Protein AF-A0A1D6ESX9-F1 (afdb_monomer_lite)

Sequence (138 aa):
MKSSLRKLRGFALQRQEQRVDRDRGRGHATAAATAADELLAAAQDMADMRSCYDNLLSVAAAIANSAYEFSEALQEMGTCLLKRVTPNKDGINDKVLLLLGKSQFELRKLLDSYRVHVLNTITTPSLSLLNELQTVEV

Radius of gyration: 37.84 Å; chains: 1; bounding box: 61×30×134 Å

Foldseek 3Di:
DDDDPPDDPPPPPVVVVVVVVVVVVVVVVVVVVVVVVVVVVVLVVLVVLLVVLVVLQVVLVVLLVVLVVLLVVLLVQLVVLQVPQDPPDPDPSNVVSPVSSVVSNVVSVVSVVVNVVSCVPGVVVSVVVSVVSVVVND

InterPro domains:
  IPR027267 AH/BAR domain superfamily [SSF103657] (37-136)
  IPR037488 Uncharacterized protein At2g33490-like [PTHR34119] (1-137)

Secondary structure (DSSP, 8-state):
--------SSSSSHHHHHHHHHHHHHHHHHHHHHHHHHHHHHHHHHHHHHHHHHHHHHHHHHHHHHHHHHHHHHHHHHHHHHTT--TT---HHHHHHHHHHHHHHHHHHHHHHHHHHHIIIIIHHHHHHHHHHHHH--

Organism: Zea mays (NCBI:txid4577)

Structure (mmCIF, N/CA/C/O backbone):
data_AF-A0A1D6ESX9-F1
#
_entry.id   AF-A0A1D6ESX9-F1
#
loop_
_atom_site.group_PDB
_atom_site.id
_atom_site.type_symbol
_atom_site.label_atom_id
_atom_site.label_alt_id
_atom_site.label_comp_id
_atom_site.label_asym_id
_atom_site.label_entity_id
_atom_site.label_seq_id
_atom_site.pdbx_PDB_ins_code
_atom_site.Cartn_x
_atom_site.Cartn_y
_atom_site.Cartn_z
_atom_site.occupancy
_atom_site.B_iso_or_equiv
_atom_site.auth_seq_id
_atom_site.auth_comp_id
_atom_site.auth_asym_id
_atom_site.auth_atom_id
_atom_site.pdbx_PDB_model_num
ATOM 1 N N . MET A 1 1 ? -32.093 -21.353 97.910 1.00 33.91 1 MET A N 1
ATOM 2 C CA . MET A 1 1 ? -32.874 -21.715 96.702 1.00 33.91 1 MET A CA 1
ATOM 3 C C . MET A 1 1 ? -32.485 -20.786 95.562 1.00 33.91 1 MET A C 1
ATOM 5 O O . MET A 1 1 ? -32.243 -19.613 95.803 1.00 33.91 1 MET A O 1
ATOM 9 N N . LYS A 1 2 ? -32.333 -21.349 94.360 1.00 44.94 2 LYS A N 1
ATOM 10 C CA . LYS A 1 2 ? -31.793 -20.721 93.144 1.00 44.94 2 LYS A CA 1
ATOM 11 C C . LYS A 1 2 ? -32.869 -19.862 92.457 1.00 44.94 2 LYS A C 1
ATOM 13 O O . LYS A 1 2 ? -33.967 -20.354 92.228 1.00 44.94 2 LYS A O 1
ATOM 18 N N . SER A 1 3 ? -32.549 -18.626 92.085 1.00 43.16 3 SER A N 1
ATOM 19 C CA . SER A 1 3 ? -33.336 -17.768 91.177 1.00 43.16 3 SER A CA 1
ATOM 20 C C . SER A 1 3 ? -32.359 -16.762 90.545 1.00 43.16 3 SER A C 1
ATOM 22 O O . SER A 1 3 ? -31.437 -16.341 91.228 1.00 43.16 3 SER A O 1
ATOM 24 N N . SER A 1 4 ? -32.438 -16.313 89.295 1.00 45.66 4 SER A N 1
ATOM 25 C CA . SER A 1 4 ? -33.270 -16.654 88.145 1.00 45.66 4 SER A CA 1
ATOM 26 C C . SER A 1 4 ? -32.499 -16.161 86.902 1.00 45.66 4 SER A C 1
ATOM 28 O O . SER A 1 4 ? -32.099 -15.005 86.833 1.00 45.66 4 SER A O 1
ATOM 30 N N . LEU A 1 5 ? -32.240 -17.034 85.923 1.00 52.81 5 LEU A N 1
ATOM 31 C CA . LEU A 1 5 ? -31.616 -16.671 84.637 1.00 52.81 5 LEU A CA 1
ATOM 32 C C . LEU A 1 5 ? -32.585 -16.991 83.496 1.00 52.81 5 LEU A C 1
ATOM 34 O O . LEU A 1 5 ? -32.384 -17.915 82.713 1.00 52.81 5 LEU A O 1
ATOM 38 N N . ARG A 1 6 ? -33.683 -16.239 83.413 1.00 51.09 6 ARG A N 1
ATOM 39 C CA . ARG A 1 6 ? -34.626 -16.317 82.287 1.00 51.09 6 ARG A CA 1
ATOM 40 C C . ARG A 1 6 ? -34.933 -14.918 81.770 1.00 51.09 6 ARG A C 1
ATOM 42 O O . ARG A 1 6 ? -35.988 -14.392 82.094 1.00 51.09 6 ARG A O 1
ATOM 49 N N . LYS A 1 7 ? -34.021 -14.307 80.998 1.00 55.47 7 LYS A N 1
ATOM 50 C CA . LYS A 1 7 ? -34.343 -13.108 80.187 1.00 55.47 7 LYS A CA 1
ATOM 51 C C . LYS A 1 7 ? -33.318 -12.719 79.102 1.00 55.47 7 LYS A C 1
ATOM 53 O O . LYS A 1 7 ? -33.166 -11.546 78.803 1.00 55.47 7 LYS A O 1
ATOM 58 N N . LEU A 1 8 ? -32.641 -13.679 78.461 1.00 51.97 8 LEU A N 1
ATOM 59 C CA . LEU A 1 8 ? -31.660 -13.377 77.395 1.00 51.97 8 LEU A CA 1
ATOM 60 C C . LEU A 1 8 ? -31.821 -14.219 76.115 1.00 51.97 8 LEU A C 1
ATOM 62 O O . LEU A 1 8 ? -30.849 -14.499 75.427 1.00 51.97 8 LEU A O 1
ATOM 66 N N . ARG A 1 9 ? -33.050 -14.619 75.756 1.00 52.91 9 ARG A N 1
ATOM 67 C CA . ARG A 1 9 ? -33.295 -15.454 74.558 1.00 52.91 9 ARG A CA 1
ATOM 68 C C . ARG A 1 9 ? -33.891 -14.721 73.345 1.00 52.91 9 ARG A C 1
ATOM 70 O O . ARG A 1 9 ? -34.275 -15.382 72.393 1.00 52.91 9 ARG A O 1
ATOM 77 N N . GLY A 1 10 ? -33.967 -13.386 73.369 1.00 51.78 10 GLY A N 1
ATOM 78 C CA . GLY A 1 10 ? -34.637 -12.596 72.318 1.00 51.78 10 GLY A CA 1
ATOM 79 C C . GLY A 1 10 ? -33.734 -11.805 71.362 1.00 51.78 10 GLY A C 1
ATOM 80 O O . GLY A 1 10 ? -34.175 -11.458 70.277 1.00 51.78 10 GLY A O 1
ATOM 81 N N . PHE A 1 11 ? -32.474 -11.533 71.715 1.00 52.38 11 PHE A N 1
ATOM 82 C CA . PHE A 1 11 ? -31.640 -10.567 70.972 1.00 52.38 11 PHE A CA 1
ATOM 83 C C . PHE A 1 11 ? -30.619 -11.189 70.003 1.00 52.38 11 PHE A C 1
ATOM 85 O O . PHE A 1 11 ? -29.899 -10.463 69.320 1.00 52.38 11 PHE A O 1
ATOM 92 N N . ALA A 1 12 ? -30.527 -12.520 69.929 1.00 52.84 12 ALA A N 1
ATOM 93 C CA . ALA A 1 12 ? -29.522 -13.193 69.102 1.00 52.84 12 ALA A CA 1
ATOM 94 C C . ALA A 1 12 ? -29.951 -13.382 67.632 1.00 52.84 12 ALA A C 1
ATOM 96 O O . ALA A 1 12 ? -29.092 -13.384 66.757 1.00 52.84 12 ALA A O 1
ATOM 97 N N . LEU A 1 13 ? -31.256 -13.488 67.346 1.00 50.91 13 LEU A N 1
ATOM 98 C CA . LEU A 1 13 ? -31.758 -13.782 65.993 1.00 50.91 13 LEU A CA 1
ATOM 99 C C . LEU A 1 13 ? -31.760 -12.543 65.076 1.00 50.91 13 LEU A C 1
ATOM 101 O O . LEU A 1 13 ? -31.277 -12.614 63.950 1.00 50.91 13 LEU A O 1
ATOM 105 N N . GLN A 1 14 ? -32.155 -11.370 65.585 1.00 50.72 14 GLN A N 1
ATOM 106 C CA . GLN A 1 14 ? -32.178 -10.118 64.806 1.00 50.72 14 GLN A CA 1
ATOM 107 C C . GLN A 1 14 ? -30.787 -9.641 64.353 1.00 50.72 14 GLN A C 1
ATOM 109 O O . GLN A 1 14 ? -30.642 -9.003 63.310 1.00 50.72 14 GLN A O 1
ATOM 114 N N . ARG A 1 15 ? -29.735 -9.956 65.122 1.00 50.91 15 ARG A N 1
ATOM 115 C CA . ARG A 1 15 ? -28.358 -9.549 64.797 1.00 50.91 15 ARG A CA 1
ATOM 116 C C . ARG A 1 15 ? -27.744 -10.388 63.672 1.00 50.91 15 ARG A C 1
ATOM 118 O O . ARG A 1 15 ? -26.774 -9.950 63.056 1.00 50.91 15 ARG A O 1
ATOM 125 N N . GLN A 1 16 ? -28.284 -11.581 63.423 1.00 49.56 16 GLN A N 1
ATOM 126 C CA . GLN A 1 16 ? -27.813 -12.480 62.374 1.00 49.56 16 GLN A CA 1
ATOM 127 C C . GLN A 1 16 ? -28.472 -12.154 61.027 1.00 49.56 16 GLN A C 1
ATOM 129 O O . GLN A 1 16 ? -27.761 -12.074 60.030 1.00 49.56 16 GLN A O 1
ATOM 134 N N . GLU A 1 17 ? -29.769 -11.826 61.004 1.00 48.38 17 GLU A N 1
ATOM 135 C CA . GLU A 1 17 ? -30.460 -11.353 59.789 1.00 48.38 17 GLU A CA 1
ATOM 136 C C . GLU A 1 17 ? -29.876 -10.030 59.262 1.00 48.38 17 GLU A C 1
ATOM 138 O O . GLU A 1 17 ? -29.537 -9.939 58.085 1.00 48.38 17 GLU A O 1
ATOM 143 N N . GLN A 1 18 ? -29.608 -9.045 60.134 1.00 50.66 18 GLN A N 1
ATOM 144 C CA . GLN A 1 18 ? -28.978 -7.775 59.723 1.00 50.66 18 GLN A CA 1
ATOM 145 C C . GLN A 1 18 ? -27.540 -7.921 59.195 1.00 50.66 18 GLN A C 1
ATOM 147 O O . GLN A 1 18 ? -27.069 -7.065 58.443 1.00 50.66 18 GLN A O 1
ATOM 152 N N . ARG A 1 19 ? -26.809 -8.969 59.602 1.00 51.09 19 ARG A N 1
ATOM 153 C CA . ARG A 1 19 ? -25.462 -9.247 59.076 1.00 51.09 19 ARG A CA 1
ATOM 154 C C . ARG A 1 19 ? -25.519 -9.877 57.688 1.00 51.09 19 ARG A C 1
ATOM 156 O O . ARG A 1 19 ? -24.728 -9.481 56.842 1.00 51.09 19 ARG A O 1
ATOM 163 N N . VAL A 1 20 ? -26.461 -10.789 57.449 1.00 51.88 20 VAL A N 1
ATOM 164 C CA . VAL A 1 20 ? -26.646 -11.441 56.141 1.00 51.88 20 VAL A CA 1
ATOM 165 C C . VAL A 1 20 ? -27.127 -10.440 55.083 1.00 51.88 20 VAL A C 1
ATOM 167 O O . VAL A 1 20 ? -26.656 -10.487 53.948 1.00 51.88 20 VAL A O 1
ATOM 170 N N . ASP A 1 21 ? -27.992 -9.492 55.455 1.00 51.91 21 ASP A N 1
ATOM 171 C CA . ASP A 1 21 ? -28.459 -8.436 54.543 1.00 51.91 21 ASP A CA 1
ATOM 172 C C . ASP A 1 21 ? -27.347 -7.433 54.184 1.00 51.91 21 ASP A C 1
ATOM 174 O O . ASP A 1 21 ? -27.176 -7.052 53.024 1.00 51.91 21 ASP A O 1
ATOM 178 N N . ARG A 1 22 ? -26.512 -7.053 55.166 1.00 53.88 22 ARG A N 1
ATOM 179 C CA . ARG A 1 22 ? -25.342 -6.191 54.925 1.00 53.88 22 ARG A CA 1
ATOM 180 C C . ARG A 1 22 ? -24.273 -6.861 54.064 1.00 53.88 22 ARG A C 1
ATOM 182 O O . ARG A 1 22 ? -23.680 -6.170 53.240 1.00 53.88 22 ARG A O 1
ATOM 189 N N . ASP A 1 23 ? -24.026 -8.160 54.229 1.00 53.59 23 ASP A N 1
ATOM 190 C CA . ASP A 1 23 ? -23.058 -8.890 53.395 1.00 53.59 23 ASP A CA 1
ATOM 191 C C . ASP A 1 23 ? -23.560 -9.081 51.958 1.00 53.59 23 ASP A C 1
ATOM 193 O O . ASP A 1 23 ? -22.783 -8.935 51.014 1.00 53.59 23 ASP A O 1
ATOM 197 N N . ARG A 1 24 ? -24.866 -9.318 51.758 1.00 55.28 24 ARG A N 1
ATOM 198 C CA . ARG A 1 24 ? -25.466 -9.379 50.413 1.00 55.28 24 ARG A CA 1
ATOM 199 C C . ARG A 1 24 ? -25.403 -8.040 49.681 1.00 55.28 24 ARG A C 1
ATOM 201 O O . ARG A 1 24 ? -24.993 -8.013 48.521 1.00 55.28 24 ARG A O 1
ATOM 208 N N . GLY A 1 25 ? -25.752 -6.941 50.354 1.00 58.53 25 GLY A N 1
ATOM 209 C CA . GLY A 1 25 ? -25.683 -5.593 49.777 1.00 58.53 25 GLY A CA 1
ATOM 210 C C . GLY A 1 25 ? -24.249 -5.132 49.496 1.00 58.53 25 GLY A C 1
ATOM 211 O O . GLY A 1 25 ? -23.992 -4.505 48.471 1.00 58.53 25 GLY A O 1
ATOM 212 N N . ARG A 1 26 ? -23.292 -5.497 50.360 1.00 57.69 26 ARG A N 1
ATOM 213 C CA . ARG A 1 26 ? -21.870 -5.183 50.165 1.00 57.69 26 ARG A CA 1
ATOM 214 C C . ARG A 1 26 ? -21.251 -6.000 49.031 1.00 57.69 26 ARG A C 1
ATOM 216 O O . ARG A 1 26 ? -20.533 -5.419 48.230 1.00 57.69 26 ARG A O 1
ATOM 223 N N . GLY A 1 27 ? -21.579 -7.291 48.927 1.00 62.06 27 GLY A N 1
ATOM 224 C CA . GLY A 1 27 ? -21.148 -8.161 47.828 1.00 62.06 27 GLY A CA 1
ATOM 225 C C . GLY A 1 27 ? -21.697 -7.735 46.461 1.00 62.06 27 GLY A C 1
ATOM 226 O O . GLY A 1 27 ? -20.973 -7.770 45.469 1.00 62.06 27 GLY A O 1
ATOM 227 N N . HIS A 1 28 ? -22.952 -7.271 46.405 1.00 63.22 28 HIS A N 1
ATOM 228 C CA . HIS A 1 28 ? -23.538 -6.711 45.179 1.00 63.22 28 HIS A CA 1
ATOM 229 C C . HIS A 1 28 ? -22.918 -5.364 44.798 1.00 63.22 28 HIS A C 1
ATOM 231 O O . HIS A 1 28 ? -22.630 -5.143 43.627 1.00 63.22 28 HIS A O 1
ATOM 237 N N . ALA A 1 29 ? -22.664 -4.482 45.769 1.00 69.00 29 ALA A N 1
ATOM 238 C CA . ALA A 1 29 ? -21.992 -3.210 45.509 1.00 69.00 29 ALA A CA 1
ATOM 239 C C . ALA A 1 29 ? -20.550 -3.411 45.010 1.00 69.00 29 ALA A C 1
ATOM 241 O O . ALA A 1 29 ? -20.119 -2.710 44.099 1.00 69.00 29 ALA A O 1
ATOM 242 N N . THR A 1 30 ? -19.819 -4.392 45.553 1.00 74.62 30 THR A N 1
ATOM 243 C CA . THR A 1 30 ? -18.480 -4.740 45.055 1.00 74.62 30 THR A CA 1
ATOM 244 C C . THR A 1 30 ? -18.524 -5.366 43.665 1.00 74.62 30 THR A C 1
ATOM 246 O O . THR A 1 30 ? -17.698 -5.008 42.841 1.00 74.62 30 THR A O 1
ATOM 249 N N . ALA A 1 31 ? -19.498 -6.236 43.375 1.00 77.94 31 ALA A N 1
ATOM 250 C CA . ALA A 1 31 ? -19.645 -6.846 42.050 1.00 77.94 31 ALA A CA 1
ATOM 251 C C . ALA A 1 31 ? -20.059 -5.829 40.968 1.00 77.94 31 ALA A C 1
ATOM 253 O O . ALA A 1 31 ? -19.614 -5.906 39.828 1.00 77.94 31 ALA A O 1
ATOM 254 N N . ALA A 1 32 ? -20.898 -4.852 41.323 1.00 78.50 32 ALA A N 1
ATOM 255 C CA . ALA A 1 32 ? -21.266 -3.765 40.422 1.00 78.50 32 ALA A CA 1
ATOM 256 C C . ALA A 1 32 ? -20.081 -2.826 40.143 1.00 78.50 32 ALA A C 1
ATOM 258 O O . ALA A 1 32 ? -19.912 -2.383 39.011 1.00 78.50 32 ALA A O 1
ATOM 259 N N . ALA A 1 33 ? -19.246 -2.552 41.152 1.00 80.88 33 ALA A N 1
ATOM 260 C CA . ALA A 1 33 ? -18.025 -1.770 40.975 1.00 80.88 33 ALA A CA 1
ATOM 261 C C . ALA A 1 33 ? -17.015 -2.489 40.066 1.00 80.88 33 ALA A C 1
ATOM 263 O O . ALA A 1 33 ? -16.502 -1.874 39.140 1.00 80.88 33 ALA A O 1
ATOM 264 N N . THR A 1 34 ? -16.798 -3.797 40.255 1.00 86.06 34 THR A N 1
ATOM 265 C CA . THR A 1 34 ? -15.903 -4.571 39.377 1.00 86.06 34 THR A CA 1
ATOM 266 C C . THR A 1 34 ? -16.419 -4.633 37.943 1.00 86.06 34 THR A C 1
ATOM 268 O O . THR A 1 34 ? -15.637 -4.467 37.019 1.00 86.06 34 THR A O 1
ATOM 271 N N . ALA A 1 35 ? -17.730 -4.799 37.741 1.00 86.69 35 ALA A N 1
ATOM 272 C CA . ALA A 1 35 ? -18.322 -4.782 36.403 1.00 86.69 35 ALA A CA 1
ATOM 273 C C . ALA A 1 35 ? -18.191 -3.408 35.719 1.00 86.69 35 ALA A C 1
ATOM 275 O O . ALA A 1 35 ? -18.003 -3.338 34.507 1.00 86.69 35 ALA A O 1
ATOM 276 N N . ALA A 1 36 ? -18.274 -2.313 36.482 1.00 88.88 36 ALA A N 1
ATOM 277 C CA . ALA A 1 36 ? -18.050 -0.968 35.960 1.00 88.88 36 ALA A CA 1
ATOM 278 C C . ALA A 1 36 ? -16.581 -0.741 35.568 1.00 88.88 36 ALA A C 1
ATOM 280 O O . ALA A 1 36 ? -16.321 -0.167 34.512 1.00 88.88 36 ALA A O 1
ATOM 281 N N . ASP A 1 37 ? -15.635 -1.225 36.378 1.00 92.94 37 ASP A N 1
ATOM 282 C CA . ASP A 1 37 ? -14.203 -1.155 36.071 1.00 92.94 37 ASP A CA 1
ATOM 283 C C . ASP A 1 37 ? -13.847 -2.007 34.840 1.00 92.94 37 ASP A C 1
ATOM 285 O O . ASP A 1 37 ? -13.110 -1.551 33.967 1.00 92.94 37 ASP A O 1
ATOM 289 N N . GLU A 1 38 ? -14.410 -3.215 34.724 1.00 93.38 38 GLU A N 1
ATOM 290 C CA . GLU A 1 38 ? -14.255 -4.086 33.548 1.00 93.38 38 GLU A CA 1
ATOM 291 C C . GLU A 1 38 ? -14.831 -3.443 32.281 1.00 93.38 38 GLU A C 1
ATOM 293 O O . GLU A 1 38 ? -14.207 -3.497 31.223 1.00 93.38 38 GLU A O 1
ATOM 298 N N . LEU A 1 39 ? -15.991 -2.787 32.383 1.00 92.25 39 LEU A N 1
ATOM 299 C CA . LEU A 1 39 ? -16.589 -2.062 31.263 1.00 92.25 39 LEU A CA 1
ATOM 300 C C . LEU A 1 39 ? -15.730 -0.864 30.838 1.00 92.25 39 LEU A C 1
ATOM 302 O O . LEU A 1 39 ? -15.582 -0.610 29.644 1.00 92.25 39 LEU A O 1
ATOM 306 N N . LEU A 1 40 ? -15.148 -0.139 31.796 1.00 93.06 40 LEU A N 1
ATOM 307 C CA . LEU A 1 40 ? -14.254 0.983 31.512 1.00 93.06 40 LEU A CA 1
ATOM 308 C C . LEU A 1 40 ? -12.963 0.503 30.838 1.00 93.06 40 LEU A C 1
ATOM 310 O O . LEU A 1 40 ? -12.517 1.120 29.872 1.00 93.06 40 LEU A O 1
ATOM 314 N N . ALA A 1 41 ? -12.406 -0.621 31.295 1.00 94.31 41 ALA A N 1
ATOM 315 C CA . ALA A 1 41 ? -11.263 -1.262 30.652 1.00 94.31 41 ALA A CA 1
ATOM 316 C C . ALA A 1 41 ? -11.597 -1.702 29.217 1.00 94.31 41 ALA A C 1
ATOM 318 O O . ALA A 1 41 ? -10.863 -1.364 28.295 1.00 94.31 41 ALA A O 1
ATOM 319 N N . ALA A 1 42 ? -12.744 -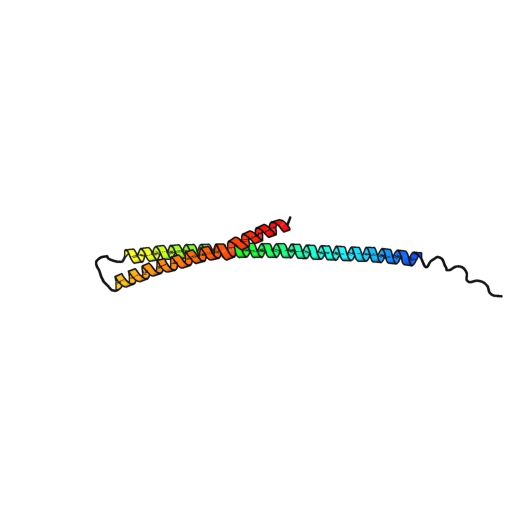2.354 29.003 1.00 92.56 42 ALA A N 1
ATOM 320 C CA . ALA A 1 42 ? -13.186 -2.758 27.669 1.00 92.56 42 ALA A CA 1
ATOM 321 C C . ALA A 1 42 ? -13.409 -1.556 26.734 1.00 92.56 42 ALA A C 1
ATOM 323 O O . ALA A 1 42 ? -13.052 -1.611 25.559 1.00 92.56 42 ALA A O 1
ATOM 324 N N . ALA A 1 43 ? -13.956 -0.448 27.245 1.00 91.81 43 ALA A N 1
ATOM 325 C CA . ALA A 1 43 ? -14.104 0.788 26.478 1.00 91.81 43 ALA A CA 1
ATOM 326 C C . ALA A 1 43 ? -12.748 1.383 26.067 1.00 91.81 43 ALA A C 1
ATOM 328 O O . ALA A 1 43 ? -12.600 1.858 24.939 1.00 91.81 43 ALA A O 1
ATOM 329 N N . GLN A 1 44 ? -11.750 1.325 26.954 1.00 94.81 44 GLN A N 1
ATOM 330 C CA . GLN A 1 44 ? -10.390 1.748 26.630 1.00 94.81 44 GLN A CA 1
ATOM 331 C C . GLN A 1 44 ? -9.749 0.829 25.581 1.00 94.81 44 GLN A C 1
ATOM 333 O O . GLN A 1 44 ? -9.177 1.330 24.615 1.00 94.81 44 GLN A O 1
ATOM 338 N N . ASP A 1 45 ? -9.905 -0.489 25.719 1.00 94.31 45 ASP A N 1
ATOM 339 C CA . ASP A 1 45 ? -9.399 -1.460 24.746 1.00 94.31 45 ASP A CA 1
ATOM 340 C C . ASP A 1 45 ? -10.000 -1.219 23.350 1.00 94.31 45 ASP A C 1
ATOM 342 O O . ASP A 1 45 ? -9.279 -1.259 22.352 1.00 94.31 45 ASP A O 1
ATOM 346 N N . MET A 1 46 ? -11.300 -0.905 23.259 1.00 93.94 46 MET A N 1
ATOM 347 C CA . MET A 1 46 ? -11.945 -0.546 21.987 1.00 93.94 46 MET A CA 1
ATOM 348 C C . MET A 1 46 ? -11.342 0.726 21.378 1.00 93.94 46 MET A C 1
ATOM 350 O O . MET A 1 46 ? -11.003 0.740 20.192 1.00 93.94 46 MET A O 1
ATOM 354 N N . ALA A 1 47 ? -11.121 1.769 22.183 1.00 94.62 47 ALA A N 1
ATOM 355 C CA . ALA A 1 47 ? -10.484 2.999 21.714 1.00 94.62 47 ALA A CA 1
ATOM 356 C C . ALA A 1 47 ? -9.046 2.755 21.208 1.00 94.62 47 ALA A C 1
ATOM 358 O O . ALA A 1 47 ? -8.641 3.299 20.172 1.00 94.62 47 ALA A O 1
ATOM 359 N N . ASP A 1 48 ? -8.290 1.901 21.898 1.00 96.25 48 ASP A N 1
ATOM 360 C CA . ASP A 1 48 ? -6.927 1.530 21.516 1.00 96.25 48 ASP A CA 1
ATOM 361 C C . ASP A 1 48 ? -6.912 0.697 20.220 1.00 96.25 48 ASP A C 1
ATOM 363 O O . ASP A 1 48 ? -6.096 0.954 19.326 1.00 96.25 48 ASP A O 1
ATOM 367 N N . MET A 1 49 ? -7.852 -0.244 20.056 1.00 95.81 49 MET A N 1
ATOM 368 C CA . MET A 1 49 ? -8.030 -1.002 18.808 1.00 95.81 49 MET A CA 1
ATOM 369 C C . MET A 1 49 ? -8.368 -0.083 17.631 1.00 95.81 49 MET A C 1
ATOM 371 O O . MET A 1 49 ? -7.758 -0.199 16.564 1.00 95.81 49 MET A O 1
ATOM 375 N N . ARG A 1 50 ? -9.283 0.873 17.830 1.00 96.00 50 ARG A N 1
ATOM 376 C CA . ARG A 1 50 ? -9.652 1.875 16.820 1.00 96.00 50 ARG A CA 1
ATOM 377 C C . ARG A 1 50 ? -8.429 2.668 16.361 1.00 96.00 50 ARG A C 1
ATOM 379 O O . ARG A 1 50 ? -8.168 2.774 15.164 1.00 96.00 50 ARG A O 1
ATOM 386 N N . SER A 1 51 ? -7.642 3.163 17.319 1.00 97.12 51 SER A N 1
ATOM 387 C CA . SER A 1 51 ? -6.388 3.881 17.061 1.00 97.12 51 SER A CA 1
ATOM 388 C C . SER A 1 51 ? -5.375 3.024 16.289 1.00 97.12 51 SER A C 1
ATOM 390 O O . SER A 1 51 ? -4.717 3.503 15.362 1.00 97.12 51 SER A O 1
ATOM 392 N N . CYS A 1 52 ? -5.270 1.733 16.618 1.00 97.12 52 CYS A N 1
ATOM 393 C CA . CYS A 1 52 ? -4.406 0.799 15.901 1.00 97.12 52 CYS A CA 1
ATOM 394 C C . CYS A 1 52 ? -4.806 0.663 14.421 1.00 97.12 52 CYS A C 1
ATOM 396 O O . CYS A 1 52 ? -3.947 0.787 13.543 1.00 97.12 52 CYS A O 1
ATOM 398 N N . TYR A 1 53 ? -6.098 0.472 14.129 1.00 97.25 53 TYR A N 1
ATOM 399 C CA . TYR A 1 53 ? -6.586 0.366 12.750 1.00 97.25 53 TYR A CA 1
ATOM 400 C C . TYR A 1 53 ? -6.442 1.677 11.973 1.00 97.25 53 TYR A C 1
ATOM 402 O O . TYR A 1 53 ? -5.969 1.647 10.836 1.00 97.25 53 TYR A O 1
ATOM 410 N N . ASP A 1 54 ? -6.751 2.824 12.585 1.00 97.56 54 ASP A N 1
ATOM 411 C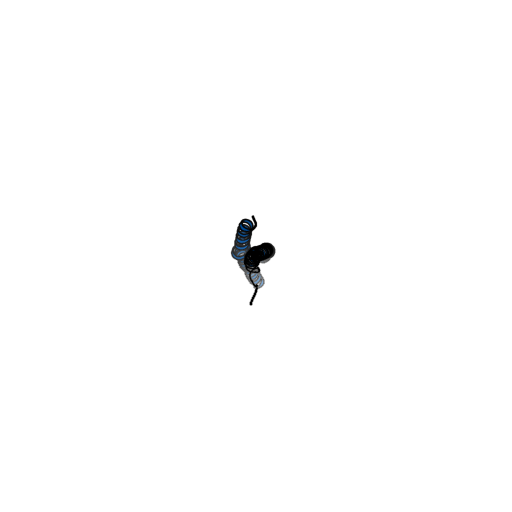 CA . ASP A 1 54 ? -6.542 4.142 11.968 1.00 97.56 54 ASP A CA 1
ATOM 412 C C . ASP A 1 54 ? -5.059 4.355 11.594 1.00 97.56 54 ASP A C 1
ATOM 414 O O . ASP A 1 54 ? -4.738 4.800 10.485 1.00 97.56 54 ASP A O 1
ATOM 418 N N . ASN A 1 55 ? -4.129 3.957 12.471 1.00 98.06 55 ASN A N 1
ATOM 419 C CA . ASN A 1 55 ? -2.691 4.016 12.194 1.00 98.06 55 ASN A CA 1
ATOM 420 C C . ASN A 1 55 ? -2.265 3.067 11.065 1.00 98.06 55 ASN A C 1
ATOM 422 O O . ASN A 1 55 ? -1.494 3.468 10.189 1.00 98.06 55 ASN A O 1
ATOM 426 N N . LEU A 1 56 ? -2.771 1.828 11.046 1.00 97.94 56 LEU A N 1
ATOM 427 C CA . LEU A 1 56 ? -2.499 0.878 9.961 1.00 97.94 56 LEU A CA 1
ATOM 428 C C . LEU A 1 56 ? -2.977 1.416 8.610 1.00 97.94 56 LEU A C 1
ATOM 430 O O . LEU A 1 56 ? -2.253 1.311 7.620 1.00 97.94 56 LEU A O 1
ATOM 434 N N . LEU A 1 57 ? -4.158 2.034 8.571 1.00 98.50 57 LEU A N 1
ATOM 435 C CA . LEU A 1 57 ? -4.702 2.656 7.365 1.00 98.50 57 LEU A CA 1
ATOM 436 C C . LEU A 1 57 ? -3.848 3.834 6.897 1.00 98.50 57 LEU A C 1
ATOM 438 O O . LEU A 1 57 ? -3.543 3.929 5.707 1.00 98.50 57 LEU A O 1
ATOM 442 N N . SER A 1 58 ? -3.413 4.687 7.825 1.00 98.50 58 SER A N 1
ATOM 443 C CA . SER A 1 58 ? -2.517 5.811 7.534 1.00 98.50 58 SER A CA 1
ATOM 444 C C . SER A 1 58 ? -1.190 5.340 6.924 1.00 98.50 58 SER A C 1
ATOM 446 O O . SER A 1 58 ? -0.783 5.806 5.855 1.00 98.50 58 SER A O 1
ATOM 448 N N . VAL A 1 59 ? -0.546 4.344 7.542 1.00 98.25 59 VAL A N 1
ATOM 449 C CA . VAL A 1 59 ? 0.714 3.772 7.041 1.00 98.25 59 VAL A CA 1
ATOM 450 C C . VAL A 1 59 ? 0.513 3.077 5.693 1.00 98.25 59 VAL A C 1
ATOM 452 O O . VAL A 1 59 ? 1.316 3.273 4.781 1.00 98.25 59 VAL A O 1
ATOM 455 N N . ALA A 1 60 ? -0.565 2.308 5.525 1.00 98.44 60 ALA A N 1
ATOM 456 C CA . ALA A 1 60 ? -0.878 1.651 4.257 1.00 98.44 60 ALA A CA 1
ATOM 457 C C . ALA A 1 60 ? -1.085 2.664 3.123 1.00 98.44 60 ALA A C 1
ATOM 459 O O . ALA A 1 60 ? -0.572 2.463 2.021 1.00 98.44 60 ALA A O 1
ATOM 460 N N . ALA A 1 61 ? -1.777 3.774 3.397 1.00 98.44 61 ALA A N 1
ATOM 461 C CA . ALA A 1 61 ? -1.957 4.858 2.438 1.00 98.44 61 ALA A CA 1
ATOM 462 C C . ALA A 1 61 ? -0.617 5.510 2.063 1.00 98.44 61 ALA A C 1
ATOM 464 O O . ALA A 1 61 ? -0.340 5.693 0.877 1.00 98.44 61 ALA A O 1
ATOM 465 N N . ALA A 1 62 ? 0.244 5.792 3.047 1.00 98.44 62 ALA A N 1
ATOM 466 C CA . ALA A 1 62 ? 1.581 6.328 2.794 1.00 98.44 62 ALA A CA 1
ATOM 467 C C . ALA A 1 62 ? 2.405 5.392 1.893 1.00 98.44 62 ALA A C 1
ATOM 469 O O . ALA A 1 62 ? 2.955 5.833 0.885 1.00 98.44 62 ALA A O 1
ATOM 470 N N . ILE A 1 63 ? 2.416 4.087 2.189 1.00 98.38 63 ILE A N 1
ATOM 471 C CA . ILE A 1 63 ? 3.110 3.079 1.375 1.00 98.38 63 ILE A CA 1
ATOM 472 C C . ILE A 1 63 ? 2.539 3.030 -0.047 1.00 98.38 63 ILE A C 1
ATOM 474 O O . ILE A 1 63 ? 3.299 3.038 -1.018 1.00 98.38 63 ILE A O 1
ATOM 478 N N . ALA A 1 64 ? 1.212 2.979 -0.189 1.00 97.75 64 ALA A N 1
ATOM 479 C CA . ALA A 1 64 ? 0.556 2.887 -1.489 1.00 97.75 64 ALA A CA 1
ATOM 480 C C . ALA A 1 64 ? 0.816 4.124 -2.365 1.00 97.75 64 ALA A C 1
ATOM 482 O O . ALA A 1 64 ? 0.965 3.980 -3.583 1.00 97.75 64 ALA A O 1
ATOM 483 N N . ASN A 1 65 ? 0.897 5.310 -1.754 1.00 97.69 65 ASN A N 1
ATOM 484 C CA . ASN A 1 65 ? 1.217 6.563 -2.434 1.00 97.69 65 ASN A CA 1
ATOM 485 C C . ASN A 1 65 ? 2.690 6.616 -2.843 1.00 97.69 65 ASN A C 1
ATOM 487 O O . ASN A 1 65 ? 2.979 6.831 -4.016 1.00 97.69 65 ASN A O 1
ATOM 491 N N . SER A 1 66 ? 3.623 6.315 -1.938 1.00 98.19 66 SER A N 1
ATOM 492 C CA . SER A 1 66 ? 5.052 6.299 -2.279 1.00 98.19 66 SER A CA 1
ATOM 493 C C . SER A 1 66 ? 5.384 5.260 -3.355 1.00 98.19 66 SER A C 1
ATOM 495 O O . SER A 1 66 ? 6.177 5.524 -4.256 1.00 98.19 66 SER A O 1
ATOM 497 N N . ALA A 1 67 ? 4.751 4.084 -3.312 1.00 98.19 67 ALA A N 1
ATOM 498 C CA . ALA A 1 67 ? 4.914 3.079 -4.358 1.00 98.19 67 ALA A CA 1
ATOM 499 C C . ALA A 1 67 ? 4.324 3.537 -5.705 1.00 98.19 67 ALA A C 1
ATOM 501 O O . ALA A 1 67 ? 4.874 3.190 -6.748 1.00 98.19 67 ALA A O 1
ATOM 502 N N . TYR A 1 68 ? 3.237 4.321 -5.697 1.00 97.81 68 TYR A N 1
ATOM 503 C CA . TYR A 1 68 ? 2.671 4.914 -6.913 1.00 97.81 68 TYR A CA 1
ATOM 504 C C . TYR A 1 68 ? 3.617 5.952 -7.517 1.00 97.81 68 TYR A C 1
ATOM 506 O O . TYR A 1 68 ? 3.961 5.858 -8.689 1.00 97.81 68 TYR A O 1
ATOM 514 N N . GLU A 1 69 ? 4.088 6.898 -6.705 1.00 98.44 69 GLU A N 1
ATOM 515 C CA . GLU A 1 69 ? 5.027 7.938 -7.136 1.00 98.44 69 GLU A CA 1
ATOM 516 C C . GLU A 1 69 ? 6.309 7.327 -7.708 1.00 98.44 69 GLU A C 1
ATOM 518 O O . GLU A 1 69 ? 6.804 7.753 -8.752 1.00 98.44 69 GLU A O 1
ATOM 523 N N . PHE A 1 70 ? 6.821 6.271 -7.069 1.00 98.31 70 PHE A N 1
ATOM 524 C CA . PHE A 1 70 ? 7.987 5.569 -7.582 1.00 98.31 70 PHE A CA 1
ATOM 525 C C . PHE A 1 70 ? 7.681 4.806 -8.885 1.00 98.31 70 PHE A C 1
ATOM 527 O O . PHE A 1 70 ? 8.491 4.836 -9.810 1.00 98.31 70 PHE A O 1
ATOM 534 N N . SER A 1 71 ? 6.506 4.178 -9.006 1.00 98.31 71 SER A N 1
ATOM 535 C CA . SER A 1 71 ? 6.042 3.538 -10.250 1.00 98.31 71 SER A CA 1
ATOM 536 C C . SER A 1 71 ? 6.006 4.532 -11.423 1.00 98.31 71 SER A C 1
ATOM 538 O O . SER A 1 71 ? 6.543 4.242 -12.499 1.00 98.31 71 SER A O 1
ATOM 540 N N . GLU A 1 72 ? 5.486 5.741 -11.198 1.00 98.44 72 GLU A N 1
ATOM 541 C CA . GLU A 1 72 ? 5.466 6.813 -12.202 1.00 98.44 72 GLU A CA 1
ATOM 542 C C . GLU A 1 72 ? 6.885 7.278 -12.569 1.00 98.44 72 GLU A C 1
ATOM 544 O O . GLU A 1 72 ? 7.226 7.359 -13.752 1.00 98.44 72 GLU A O 1
ATOM 549 N N . ALA A 1 73 ? 7.769 7.471 -11.584 1.00 98.44 73 ALA A N 1
ATOM 550 C CA . ALA A 1 73 ? 9.164 7.835 -11.843 1.00 98.44 73 ALA A CA 1
ATOM 551 C C . ALA A 1 73 ? 9.911 6.768 -12.675 1.00 98.44 73 ALA A C 1
ATOM 553 O O . ALA A 1 73 ? 10.683 7.099 -13.583 1.00 98.44 73 ALA A O 1
ATOM 554 N N . LEU A 1 74 ? 9.662 5.478 -12.416 1.00 98.56 74 LEU A N 1
ATOM 555 C CA . LEU A 1 74 ? 10.200 4.378 -13.226 1.00 98.56 74 LEU A CA 1
ATOM 556 C C . LEU A 1 74 ? 9.641 4.406 -14.653 1.00 98.56 74 LEU A C 1
ATOM 558 O O . LEU A 1 74 ? 10.394 4.197 -15.609 1.00 98.56 74 LEU A O 1
ATOM 562 N N . GLN A 1 75 ? 8.345 4.686 -14.825 1.00 98.19 75 GLN A N 1
ATOM 563 C CA . GLN A 1 75 ? 7.735 4.830 -16.148 1.00 98.19 75 GLN A CA 1
ATOM 564 C C . GLN A 1 75 ? 8.385 5.972 -16.940 1.00 98.19 75 GLN A C 1
ATOM 566 O O . GLN A 1 75 ? 8.738 5.789 -18.113 1.00 98.19 75 GLN A O 1
ATOM 571 N N . GLU A 1 76 ? 8.553 7.138 -16.320 1.00 98.38 76 GLU A N 1
ATOM 572 C CA . GLU A 1 76 ? 9.175 8.301 -16.949 1.00 98.38 76 GLU A CA 1
ATOM 573 C C . GLU A 1 76 ? 10.627 8.014 -17.335 1.00 98.38 76 GLU A C 1
ATOM 575 O O . GLU A 1 76 ? 11.022 8.245 -18.485 1.00 98.38 76 GLU A O 1
ATOM 580 N N . MET A 1 77 ? 11.411 7.439 -16.419 1.00 98.00 77 MET A N 1
ATOM 581 C CA . MET A 1 77 ? 12.809 7.095 -16.674 1.00 98.00 77 MET A CA 1
ATOM 582 C C . MET A 1 77 ? 12.942 6.020 -17.757 1.00 98.00 77 MET A C 1
ATOM 584 O O . MET A 1 77 ? 13.738 6.181 -18.685 1.00 98.00 77 MET A O 1
ATOM 588 N N . GLY A 1 78 ? 12.129 4.962 -17.702 1.00 97.62 78 GLY A N 1
ATOM 589 C CA . GLY A 1 78 ? 12.087 3.919 -18.729 1.00 97.62 78 GLY A CA 1
ATOM 590 C C . GLY A 1 78 ? 11.773 4.499 -20.107 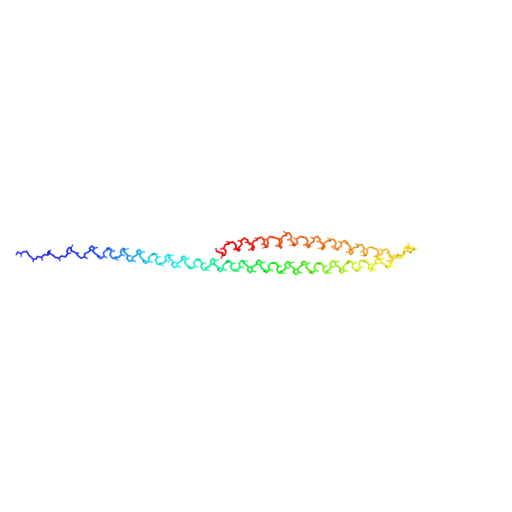1.00 97.62 78 GLY A C 1
ATOM 591 O O . GLY A 1 78 ? 12.482 4.232 -21.079 1.00 97.62 78 GLY A O 1
ATOM 592 N N . THR A 1 79 ? 10.779 5.383 -20.178 1.00 96.94 79 THR A N 1
ATOM 593 C CA . THR A 1 79 ? 10.415 6.093 -21.411 1.00 96.94 79 THR A CA 1
ATOM 594 C C . THR A 1 79 ? 11.557 6.976 -21.919 1.00 96.94 79 THR A C 1
ATOM 596 O O . THR A 1 79 ? 11.854 6.973 -23.115 1.00 96.94 79 THR A O 1
ATOM 599 N N . CYS A 1 80 ? 12.230 7.715 -21.032 1.00 96.44 80 CYS A N 1
ATOM 600 C CA . CYS A 1 80 ? 13.371 8.560 -21.389 1.00 96.44 80 CYS A CA 1
ATOM 601 C C . CYS A 1 80 ? 14.548 7.755 -21.952 1.00 96.44 80 CYS A C 1
ATOM 603 O O . CYS A 1 80 ? 15.164 8.181 -22.930 1.00 96.44 80 CYS A O 1
ATOM 605 N N . LEU A 1 81 ? 14.847 6.593 -21.366 1.00 95.50 81 LEU A N 1
ATOM 606 C CA . LEU A 1 81 ? 15.914 5.705 -21.830 1.00 95.50 81 LEU A CA 1
ATOM 607 C C . LEU A 1 81 ? 15.594 5.119 -23.207 1.00 95.50 81 LEU A C 1
ATOM 609 O O . LEU A 1 81 ? 16.436 5.174 -24.103 1.00 95.50 81 LEU A O 1
ATOM 613 N N . LEU A 1 82 ? 14.367 4.629 -23.406 1.00 93.38 82 LEU A N 1
ATOM 614 C CA . LEU A 1 82 ? 13.954 4.046 -24.684 1.00 93.38 82 LEU A CA 1
ATOM 615 C C . LEU A 1 82 ? 13.898 5.079 -25.818 1.00 93.38 82 LEU A C 1
ATOM 617 O O . LEU A 1 82 ? 14.258 4.753 -26.944 1.00 93.38 82 LEU A O 1
ATOM 621 N N . LYS A 1 83 ? 13.538 6.338 -25.529 1.00 93.19 83 LYS A N 1
ATOM 622 C CA . LYS A 1 83 ? 13.584 7.440 -26.511 1.00 93.19 83 LYS A CA 1
ATOM 623 C C . LYS A 1 83 ? 14.993 7.732 -27.043 1.00 93.19 83 LYS A C 1
ATOM 625 O O . LYS A 1 83 ? 15.115 8.344 -28.099 1.00 93.19 83 LYS A O 1
ATOM 630 N N . ARG A 1 84 ? 16.049 7.344 -26.317 1.00 88.88 84 ARG A N 1
ATOM 631 C CA . ARG A 1 84 ? 17.450 7.555 -26.723 1.00 88.88 84 ARG A CA 1
ATOM 632 C C . ARG A 1 84 ? 18.022 6.414 -27.567 1.00 88.88 84 ARG A C 1
ATOM 634 O O . ARG A 1 84 ? 19.112 6.572 -28.110 1.00 88.88 84 ARG A O 1
ATOM 641 N N . VAL A 1 85 ? 17.314 5.291 -27.682 1.00 87.56 85 VAL A N 1
ATOM 642 C CA . VAL A 1 85 ? 17.723 4.154 -28.519 1.00 87.56 85 VAL A CA 1
ATOM 643 C C . VAL A 1 85 ? 17.508 4.515 -29.991 1.00 87.56 85 VAL A C 1
ATOM 645 O O . VAL A 1 85 ? 16.411 4.919 -30.379 1.00 87.56 85 VAL A O 1
ATOM 648 N N . THR A 1 86 ? 18.543 4.381 -30.823 1.00 82.56 86 THR A N 1
ATOM 649 C CA . THR A 1 86 ? 18.480 4.715 -32.251 1.00 82.56 86 THR A CA 1
ATOM 650 C C . THR A 1 86 ? 18.233 3.444 -33.082 1.00 82.56 86 THR A C 1
ATOM 652 O O . THR A 1 86 ? 19.025 2.509 -32.994 1.00 82.56 86 THR A O 1
ATOM 655 N N . PRO A 1 87 ? 17.208 3.390 -33.959 1.00 70.19 87 PRO A N 1
ATOM 656 C CA . PRO A 1 87 ? 16.797 2.151 -34.640 1.00 70.19 87 PRO A CA 1
ATOM 657 C C . PRO A 1 87 ? 17.862 1.487 -35.530 1.00 70.19 87 PRO A C 1
ATOM 659 O O . PRO A 1 87 ? 17.761 0.300 -35.811 1.00 70.19 87 PRO A O 1
ATOM 662 N N . ASN A 1 88 ? 18.871 2.242 -35.978 1.00 67.12 88 ASN A N 1
ATOM 663 C CA . ASN A 1 88 ? 19.865 1.796 -36.962 1.00 67.12 88 ASN A CA 1
ATOM 664 C C . ASN A 1 88 ? 21.302 1.769 -36.413 1.00 67.12 88 ASN A C 1
ATOM 666 O O . ASN A 1 88 ? 22.254 1.684 -37.190 1.00 67.12 88 ASN A O 1
ATOM 670 N N . LYS A 1 89 ? 21.487 1.901 -35.093 1.00 64.69 89 LYS A N 1
ATOM 671 C CA . LYS A 1 89 ? 22.809 1.831 -34.457 1.00 64.69 89 LYS A CA 1
ATOM 672 C C . LYS A 1 89 ? 22.852 0.666 -33.475 1.00 64.69 89 LYS A C 1
ATOM 674 O O . LYS A 1 89 ? 22.40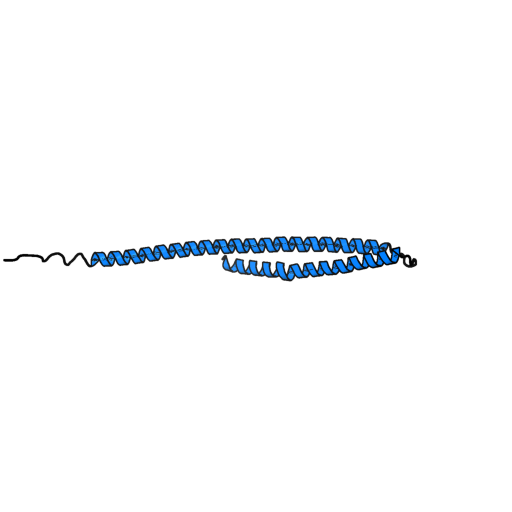4 0.777 -32.344 1.00 64.69 89 LYS A O 1
ATOM 679 N N . ASP A 1 90 ? 23.509 -0.422 -33.868 1.00 68.75 90 ASP A N 1
ATOM 680 C CA . ASP A 1 90 ? 23.802 -1.570 -32.993 1.00 68.75 90 ASP A CA 1
ATOM 681 C C . ASP A 1 90 ? 24.966 -1.304 -32.016 1.00 68.75 90 ASP A C 1
ATOM 683 O O . ASP A 1 90 ? 25.776 -2.182 -31.702 1.00 68.75 90 ASP A O 1
ATOM 687 N N . GLY A 1 91 ? 25.074 -0.070 -31.521 1.00 78.00 91 GLY A N 1
ATOM 688 C CA . GLY A 1 91 ? 26.070 0.297 -30.524 1.00 78.00 91 GLY A CA 1
ATOM 689 C C . GLY A 1 91 ? 25.793 -0.385 -29.183 1.00 78.00 91 GLY A C 1
ATOM 690 O O . GLY A 1 91 ? 24.642 -0.572 -28.789 1.00 78.00 91 GLY A O 1
ATOM 691 N N . ILE A 1 92 ? 26.852 -0.716 -28.437 1.00 80.06 92 ILE A N 1
ATOM 692 C CA . ILE A 1 92 ? 26.744 -1.271 -27.072 1.00 80.06 92 ILE A CA 1
ATOM 693 C C . ILE A 1 92 ? 25.871 -0.365 -26.185 1.00 80.06 92 ILE A C 1
ATOM 695 O O . ILE A 1 92 ? 25.050 -0.860 -25.418 1.00 80.06 92 ILE A O 1
ATOM 699 N N . ASN A 1 93 ? 25.986 0.955 -26.352 1.00 84.69 93 ASN A N 1
ATOM 700 C CA . ASN A 1 93 ? 25.209 1.939 -25.600 1.00 84.69 93 ASN A CA 1
ATOM 701 C C . ASN A 1 93 ? 23.695 1.794 -25.830 1.00 84.69 93 ASN A C 1
ATOM 703 O O . ASN A 1 93 ? 22.938 1.809 -24.866 1.00 84.69 93 ASN A O 1
ATOM 707 N N . ASP A 1 94 ? 23.249 1.577 -27.068 1.00 88.75 94 ASP A N 1
ATOM 708 C CA . ASP A 1 94 ? 21.827 1.439 -27.408 1.00 88.75 94 ASP A CA 1
ATOM 709 C C . ASP A 1 94 ? 21.236 0.156 -26.807 1.00 88.75 94 ASP A C 1
ATOM 711 O O . ASP A 1 94 ? 20.132 0.171 -26.260 1.00 88.75 94 ASP A O 1
ATOM 715 N N . LYS A 1 95 ? 22.008 -0.941 -26.803 1.00 90.50 95 LYS A N 1
ATOM 716 C CA . LYS A 1 95 ? 21.619 -2.198 -26.140 1.00 90.50 95 LYS A CA 1
ATOM 717 C C . LYS A 1 95 ? 21.510 -2.035 -24.624 1.00 90.50 95 LYS A C 1
ATOM 719 O O . LYS A 1 95 ? 20.554 -2.529 -24.028 1.00 90.50 95 LYS A O 1
ATOM 724 N N . VAL A 1 96 ? 22.457 -1.327 -24.004 1.00 93.00 96 VAL A N 1
ATOM 725 C CA . VAL A 1 96 ? 22.426 -1.038 -22.561 1.00 93.00 96 VAL A CA 1
ATOM 726 C C . VAL A 1 96 ? 21.220 -0.169 -22.205 1.00 93.00 96 VAL A C 1
ATOM 728 O O . VAL A 1 96 ? 20.501 -0.496 -21.265 1.00 93.00 96 VAL A O 1
ATOM 731 N N . LEU A 1 97 ? 20.946 0.892 -22.971 1.00 94.44 97 LEU A N 1
ATOM 732 C CA . LEU A 1 97 ? 19.786 1.763 -22.749 1.00 94.44 97 LEU A CA 1
ATOM 733 C C . LEU A 1 97 ? 18.460 1.015 -22.937 1.00 94.44 97 LEU A C 1
ATOM 735 O O . LEU A 1 97 ? 17.538 1.206 -22.144 1.00 94.44 97 LEU A O 1
ATOM 739 N N . LEU A 1 98 ? 18.378 0.126 -23.932 1.00 94.38 98 LEU A N 1
ATOM 740 C CA . LEU A 1 98 ? 17.215 -0.733 -24.148 1.00 94.38 98 LEU A CA 1
ATOM 741 C C . LEU A 1 98 ? 16.970 -1.666 -22.956 1.00 94.38 98 LEU A C 1
ATOM 743 O O . LEU A 1 98 ? 15.838 -1.764 -22.478 1.00 94.38 98 LEU A O 1
ATOM 747 N N . LEU A 1 99 ? 18.015 -2.349 -22.478 1.00 95.81 99 LEU A N 1
ATOM 748 C CA . LEU A 1 99 ? 17.920 -3.233 -21.314 1.00 95.81 99 LEU A CA 1
ATOM 749 C C . LEU A 1 99 ? 17.537 -2.450 -20.059 1.00 95.81 99 LEU A C 1
ATOM 751 O O . LEU A 1 99 ? 16.604 -2.845 -19.366 1.00 95.81 99 LEU A O 1
ATOM 755 N N . LEU A 1 100 ? 18.191 -1.315 -19.802 1.00 96.94 100 LEU A N 1
ATOM 756 C CA . LEU A 1 100 ? 17.903 -0.491 -18.633 1.00 96.94 100 LEU A CA 1
ATOM 757 C C . LEU A 1 100 ? 16.469 0.045 -18.670 1.00 96.94 100 LEU A C 1
ATOM 759 O O . LEU A 1 100 ? 15.783 -0.022 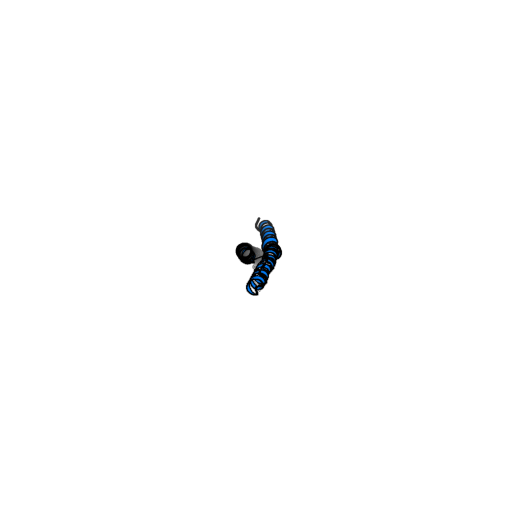-17.654 1.00 96.94 100 LEU A O 1
ATOM 763 N N . GLY A 1 101 ? 15.999 0.510 -19.832 1.00 97.50 101 GLY A N 1
ATOM 764 C CA . GLY A 1 101 ? 14.624 0.966 -20.026 1.00 97.50 101 GLY A CA 1
ATOM 765 C C . GLY A 1 101 ? 13.607 -0.137 -19.741 1.00 97.50 101 GLY A C 1
ATOM 766 O O . GLY A 1 101 ? 12.686 0.078 -18.958 1.00 97.50 101 GLY A O 1
ATOM 767 N N . LYS A 1 102 ? 13.809 -1.341 -20.296 1.00 97.12 102 LYS A N 1
ATOM 768 C CA . LYS A 1 102 ? 12.963 -2.515 -20.010 1.00 97.12 102 LYS A CA 1
ATOM 769 C C . LYS A 1 102 ? 12.956 -2.876 -18.525 1.00 97.12 102 LYS A C 1
ATOM 771 O O . LYS A 1 102 ? 11.885 -3.124 -17.979 1.00 97.12 102 LYS A O 1
ATOM 776 N N . SER A 1 103 ? 14.111 -2.839 -17.861 1.00 98.25 103 SER A N 1
ATOM 777 C CA . SER A 1 103 ? 14.201 -3.091 -16.420 1.00 98.25 103 SER A CA 1
ATOM 778 C C . SER A 1 103 ? 13.380 -2.097 -15.595 1.00 98.25 103 SER A C 1
ATOM 780 O O . SER A 1 103 ? 12.754 -2.519 -14.626 1.00 98.25 103 SER A O 1
ATOM 782 N N . GLN A 1 104 ? 13.308 -0.813 -15.984 1.00 98.38 104 GLN A N 1
ATOM 783 C CA . GLN A 1 104 ? 12.426 0.149 -15.301 1.00 98.38 104 GLN A CA 1
ATOM 784 C C . GLN A 1 104 ? 10.952 -0.288 -15.379 1.00 98.38 104 GLN A C 1
ATOM 786 O O . GLN A 1 104 ? 10.243 -0.247 -14.376 1.00 98.38 104 GLN A O 1
ATOM 791 N N . PHE A 1 105 ? 10.493 -0.765 -16.543 1.00 98.19 105 PHE A N 1
ATOM 792 C CA . PHE A 1 105 ? 9.115 -1.246 -16.712 1.00 98.19 105 PHE A CA 1
ATOM 793 C C . PHE A 1 105 ? 8.825 -2.532 -15.929 1.00 98.19 105 PHE A C 1
ATOM 795 O O . PHE A 1 105 ? 7.710 -2.697 -15.441 1.00 98.19 105 PHE A O 1
ATOM 802 N N . GLU A 1 106 ? 9.795 -3.435 -15.781 1.00 98.44 106 GLU A N 1
ATOM 803 C CA . GLU A 1 106 ? 9.612 -4.625 -14.937 1.00 98.44 106 GLU A CA 1
ATOM 804 C C . GLU A 1 106 ? 9.565 -4.265 -13.443 1.00 98.44 106 GLU A C 1
ATOM 806 O O . GLU A 1 106 ? 8.692 -4.752 -12.726 1.00 98.44 106 GLU A O 1
ATOM 811 N N . LEU A 1 107 ? 10.426 -3.352 -12.975 1.00 98.50 107 LEU A N 1
ATOM 812 C CA . LEU A 1 107 ? 10.369 -2.837 -11.599 1.00 98.50 107 LEU A CA 1
ATOM 813 C C . LEU A 1 107 ? 9.039 -2.132 -11.306 1.00 98.50 107 LEU A C 1
ATOM 815 O O . LEU A 1 107 ? 8.460 -2.317 -10.237 1.00 98.50 107 LEU A O 1
ATOM 819 N N . ARG A 1 108 ? 8.520 -1.380 -12.279 1.00 98.19 108 ARG A N 1
ATOM 820 C CA . ARG A 1 108 ? 7.210 -0.734 -12.189 1.00 98.19 108 ARG A CA 1
ATOM 821 C C . ARG A 1 108 ? 6.092 -1.748 -11.925 1.00 98.19 108 ARG A C 1
ATOM 823 O O . ARG A 1 108 ? 5.325 -1.574 -10.985 1.00 98.19 108 ARG A O 1
ATOM 830 N N . LYS A 1 109 ? 6.038 -2.843 -12.694 1.00 97.94 109 LYS A N 1
ATOM 831 C CA . LYS A 1 109 ? 5.034 -3.907 -12.496 1.00 97.94 109 LYS A CA 1
ATOM 832 C C . LYS A 1 109 ? 5.096 -4.507 -11.089 1.00 97.94 109 LYS A C 1
ATOM 834 O O . LYS A 1 109 ? 4.056 -4.837 -10.521 1.00 97.94 109 LYS A O 1
ATOM 839 N N . LEU A 1 110 ? 6.299 -4.649 -10.525 1.00 98.25 110 LEU A N 1
ATOM 840 C CA . LEU A 1 110 ? 6.472 -5.130 -9.152 1.00 98.25 110 LEU A CA 1
ATOM 841 C C . LEU A 1 110 ? 5.893 -4.147 -8.129 1.00 98.25 110 LEU A C 1
ATOM 843 O O . LEU A 1 110 ? 5.201 -4.584 -7.212 1.00 98.25 110 LEU A O 1
ATOM 847 N N . LEU A 1 111 ? 6.119 -2.841 -8.295 1.00 97.94 111 LEU A N 1
ATOM 848 C CA . LEU A 1 111 ? 5.522 -1.821 -7.424 1.00 97.94 111 LEU A CA 1
ATOM 849 C C . LEU A 1 111 ? 4.001 -1.768 -7.558 1.00 97.94 111 LEU A C 1
ATOM 851 O O . LEU A 1 111 ? 3.307 -1.690 -6.546 1.00 97.94 111 LEU A O 1
ATOM 855 N N . ASP A 1 112 ? 3.475 -1.865 -8.778 1.00 96.81 112 ASP A N 1
ATOM 856 C CA . ASP A 1 112 ? 2.030 -1.897 -9.007 1.00 96.81 112 ASP A CA 1
ATOM 857 C C . ASP A 1 112 ? 1.392 -3.110 -8.309 1.00 96.81 112 ASP A C 1
ATOM 859 O O . ASP A 1 112 ? 0.383 -2.971 -7.615 1.00 96.81 112 ASP A O 1
ATOM 863 N N . SER A 1 113 ? 2.028 -4.283 -8.398 1.00 97.94 113 SER A N 1
ATOM 864 C CA . SER A 1 113 ? 1.612 -5.487 -7.666 1.00 97.94 113 SER A CA 1
ATOM 865 C C . SER A 1 113 ? 1.714 -5.310 -6.146 1.00 97.94 113 SER A C 1
ATOM 867 O O . SER A 1 113 ? 0.790 -5.656 -5.408 1.00 97.94 113 SER A O 1
ATOM 869 N N . TYR A 1 114 ? 2.804 -4.712 -5.658 1.00 98.19 114 TYR A N 1
ATOM 870 C CA . TYR A 1 114 ? 2.992 -4.435 -4.235 1.00 98.19 114 TYR A CA 1
ATOM 871 C C . TYR A 1 114 ? 1.889 -3.527 -3.672 1.00 98.19 114 TYR A C 1
ATOM 873 O O . TYR A 1 114 ? 1.359 -3.805 -2.597 1.00 98.19 114 TYR A O 1
ATOM 881 N N . ARG A 1 115 ? 1.466 -2.499 -4.418 1.00 98.00 115 ARG A N 1
ATOM 882 C CA . ARG A 1 115 ? 0.339 -1.632 -4.029 1.00 98.00 115 ARG A CA 1
ATOM 883 C C . ARG A 1 115 ? -0.966 -2.405 -3.896 1.00 98.00 115 ARG A C 1
ATOM 885 O O . ARG A 1 115 ? -1.686 -2.222 -2.916 1.00 98.00 115 ARG A O 1
ATOM 892 N N . VAL A 1 116 ? -1.258 -3.282 -4.858 1.00 97.81 116 VAL A N 1
ATOM 893 C CA . VAL A 1 116 ? -2.435 -4.162 -4.798 1.00 97.81 116 VAL A CA 1
ATOM 894 C C . VAL A 1 116 ? -2.358 -5.077 -3.575 1.00 97.81 116 VAL A C 1
ATOM 896 O O . VAL A 1 116 ? -3.358 -5.264 -2.885 1.00 97.81 116 VAL A O 1
ATOM 899 N N . HIS A 1 117 ? -1.173 -5.599 -3.252 1.00 98.19 117 HIS A N 1
ATOM 900 C CA . HIS A 1 117 ? -0.980 -6.386 -2.039 1.00 98.19 117 HIS A CA 1
ATOM 901 C C . HIS A 1 117 ? -1.262 -5.581 -0.770 1.00 98.19 117 HIS A C 1
ATOM 903 O O . HIS A 1 117 ? -2.056 -6.044 0.039 1.00 98.19 117 HIS A O 1
ATOM 909 N N . VAL A 1 118 ? -0.701 -4.378 -0.619 1.00 98.38 118 VAL A N 1
ATOM 910 C CA . VAL A 1 118 ? -0.967 -3.500 0.539 1.00 98.38 118 VAL A CA 1
ATOM 911 C C . VAL A 1 118 ? -2.466 -3.233 0.699 1.00 98.38 118 VAL A C 1
ATOM 913 O O . VAL A 1 118 ? -3.000 -3.343 1.805 1.00 98.38 118 VAL A O 1
ATOM 916 N N . LEU A 1 119 ? -3.165 -2.957 -0.405 1.00 98.06 119 LEU A N 1
ATOM 917 C CA . LEU A 1 119 ? -4.613 -2.753 -0.397 1.00 98.06 119 LEU A CA 1
ATOM 918 C C . LEU A 1 119 ? -5.367 -3.995 0.105 1.00 98.06 119 LEU A C 1
ATOM 920 O O . LEU A 1 119 ? -6.276 -3.885 0.929 1.00 98.06 119 LEU A O 1
ATOM 924 N N . ASN A 1 120 ? -4.991 -5.176 -0.382 1.00 98.19 120 ASN A N 1
ATOM 925 C CA . ASN A 1 120 ? -5.702 -6.420 -0.096 1.00 98.19 120 ASN A CA 1
ATOM 926 C C . ASN A 1 120 ? -5.366 -7.012 1.277 1.00 98.19 120 ASN A C 1
ATOM 928 O O . ASN A 1 120 ? -6.209 -7.687 1.863 1.00 98.19 120 ASN A O 1
ATOM 932 N N . THR A 1 121 ? -4.154 -6.793 1.792 1.00 97.81 121 THR A N 1
ATOM 933 C CA . THR A 1 121 ? -3.680 -7.434 3.030 1.00 97.81 121 THR A CA 1
ATOM 934 C C . THR A 1 121 ? -3.641 -6.499 4.232 1.00 97.81 121 THR A C 1
ATOM 936 O O . THR A 1 121 ? -3.616 -6.992 5.356 1.00 97.81 121 THR A O 1
ATOM 939 N N . ILE A 1 122 ? -3.661 -5.178 4.023 1.00 97.94 122 ILE A N 1
ATOM 940 C CA . ILE A 1 122 ? -3.641 -4.191 5.111 1.00 97.94 122 ILE A CA 1
ATOM 941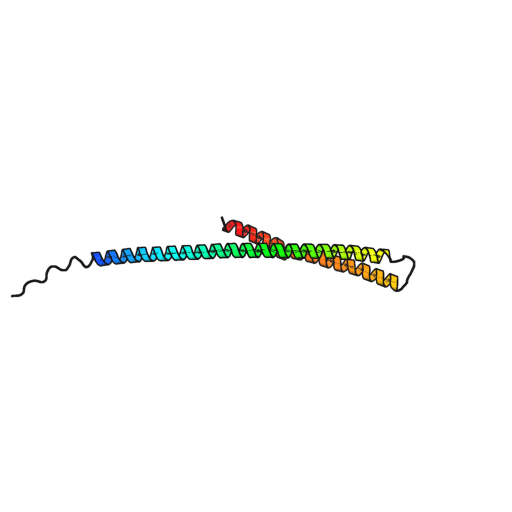 C C . ILE A 1 122 ? -4.886 -3.314 5.056 1.00 97.94 122 ILE A C 1
ATOM 943 O O . ILE A 1 122 ? -5.673 -3.326 6.001 1.00 97.94 122 ILE A O 1
ATOM 947 N N . THR A 1 123 ? -5.106 -2.585 3.958 1.00 98.50 123 THR A N 1
ATOM 948 C CA . THR A 1 123 ? -6.189 -1.590 3.890 1.00 98.50 123 THR A CA 1
ATOM 949 C C . THR A 1 123 ? -7.571 -2.226 4.024 1.00 98.50 123 THR A C 1
ATOM 951 O O . THR A 1 123 ? -8.339 -1.838 4.899 1.00 98.50 123 THR A O 1
ATOM 954 N N . THR A 1 124 ? -7.886 -3.224 3.195 1.00 98.38 124 THR A N 1
ATOM 955 C CA . THR A 1 124 ? -9.220 -3.850 3.174 1.00 98.38 124 THR A CA 1
ATOM 956 C C . THR A 1 124 ? -9.554 -4.547 4.498 1.00 98.38 124 THR A C 1
ATOM 958 O O . THR A 1 124 ? -10.622 -4.270 5.046 1.00 98.38 124 THR A O 1
ATOM 961 N N . PRO A 1 125 ? -8.664 -5.378 5.083 1.00 98.19 125 PRO A N 1
ATOM 962 C CA . PRO A 1 125 ? -8.942 -5.992 6.379 1.00 98.19 125 PRO A CA 1
ATOM 963 C C . PRO A 1 125 ? -9.061 -4.966 7.513 1.00 98.19 125 PRO A C 1
ATOM 965 O O . PRO A 1 125 ? -9.954 -5.097 8.342 1.00 98.19 125 PRO A O 1
ATOM 968 N N . SER A 1 126 ? -8.221 -3.923 7.532 1.00 98.19 126 SER A N 1
ATOM 969 C CA . SER A 1 126 ? -8.272 -2.894 8.587 1.00 98.19 126 SER A CA 1
ATOM 970 C C . SER A 1 126 ? -9.561 -2.072 8.517 1.00 98.19 126 SER A C 1
ATOM 972 O O . SER A 1 126 ? -10.161 -1.805 9.552 1.00 98.19 126 SER A O 1
ATOM 974 N N . LEU A 1 127 ? -10.034 -1.727 7.311 1.00 98.00 127 LEU A N 1
ATOM 975 C CA . LEU A 1 127 ? -11.339 -1.081 7.125 1.00 98.00 127 LEU A CA 1
ATOM 976 C C . LEU A 1 127 ? -12.489 -1.978 7.590 1.00 98.00 127 LEU A C 1
ATOM 978 O O . LEU A 1 127 ? -13.407 -1.497 8.249 1.00 98.00 127 LEU A O 1
ATOM 982 N N . SER A 1 128 ? -12.436 -3.275 7.266 1.00 97.62 128 SER A N 1
ATOM 983 C CA . SER A 1 128 ? -13.448 -4.235 7.715 1.00 97.62 128 SER A CA 1
ATOM 984 C C . SER A 1 128 ? -13.491 -4.315 9.240 1.00 97.62 128 SER A C 1
ATOM 986 O O . SER A 1 128 ? -14.568 -4.228 9.815 1.00 97.62 128 SER A O 1
ATOM 988 N N . LEU A 1 129 ? -12.333 -4.437 9.895 1.00 96.31 129 LEU A N 1
ATOM 989 C CA . LEU A 1 129 ? -12.240 -4.514 11.355 1.00 96.31 129 LEU A CA 1
ATOM 990 C C . LEU A 1 129 ? -12.689 -3.217 12.032 1.00 96.31 129 LEU A C 1
ATOM 992 O O . LEU A 1 129 ? -13.374 -3.272 13.047 1.00 96.31 129 LEU A O 1
ATOM 996 N N . LEU A 1 130 ? -12.364 -2.060 11.453 1.00 95.88 130 LEU A N 1
ATOM 997 C CA . LEU A 1 130 ? -12.832 -0.769 11.951 1.00 95.88 130 LEU A CA 1
ATOM 998 C C . LEU A 1 130 ? -14.361 -0.645 11.860 1.00 95.88 130 LEU A C 1
ATOM 1000 O O . LEU A 1 130 ? -14.989 -0.125 12.779 1.00 95.88 130 LEU A O 1
ATOM 1004 N N . ASN A 1 131 ? -14.965 -1.144 10.777 1.00 94.56 131 ASN A N 1
ATOM 1005 C CA . ASN A 1 131 ? -16.418 -1.168 10.623 1.00 94.56 131 ASN A CA 1
ATOM 1006 C C . ASN A 1 131 ? -17.085 -2.118 11.630 1.00 94.56 131 ASN A C 1
ATOM 1008 O O . ASN A 1 131 ? -18.086 -1.749 12.232 1.00 94.56 131 ASN A O 1
ATOM 1012 N N . GLU A 1 132 ? -16.518 -3.307 11.853 1.00 94.75 132 GLU A N 1
ATOM 1013 C CA . GLU A 1 132 ? -16.993 -4.224 12.900 1.00 94.75 132 GLU A CA 1
ATOM 1014 C C . GLU A 1 132 ? -16.882 -3.582 14.290 1.00 94.75 132 GLU A C 1
ATOM 1016 O O . GLU A 1 132 ? -17.835 -3.628 15.063 1.00 94.75 132 GLU A O 1
ATOM 1021 N N . LEU A 1 133 ? -15.771 -2.903 14.592 1.00 93.25 133 LEU A N 1
ATOM 1022 C CA . LEU A 1 133 ? -15.568 -2.224 15.874 1.00 93.25 133 LEU A CA 1
ATOM 1023 C C . LEU A 1 133 ? -16.627 -1.139 16.131 1.00 93.25 133 LEU A C 1
ATOM 1025 O O . LEU A 1 133 ? -17.173 -1.066 17.228 1.00 93.25 133 LEU A O 1
ATOM 1029 N N . GLN A 1 134 ? -16.995 -0.369 15.100 1.00 89.38 134 GLN A N 1
ATOM 1030 C CA . GLN A 1 134 ? -18.076 0.621 15.191 1.00 89.38 134 GLN A CA 1
ATOM 1031 C C . GLN A 1 134 ? -19.432 0.005 15.551 1.00 89.38 134 GLN A C 1
ATOM 1033 O O . GLN A 1 134 ? -20.265 0.695 16.126 1.00 89.38 134 GLN A O 1
ATOM 1038 N N . THR A 1 135 ? -19.679 -1.271 15.236 1.00 88.44 135 THR A N 1
ATOM 1039 C CA . THR A 1 135 ? -20.930 -1.933 15.644 1.00 88.44 135 THR A CA 1
ATOM 1040 C C . THR A 1 135 ? -20.970 -2.272 17.133 1.00 88.44 135 THR A C 1
ATOM 1042 O O . THR A 1 135 ? -22.059 -2.399 17.686 1.00 88.44 135 THR A O 1
ATOM 1045 N N . VAL A 1 136 ? -19.805 -2.411 17.775 1.00 82.44 136 VAL A N 1
ATOM 1046 C CA . VAL A 1 136 ? -19.666 -2.786 19.192 1.00 82.44 136 VAL A CA 1
ATOM 1047 C C . VAL A 1 136 ? -19.580 -1.552 20.098 1.00 82.44 136 VAL A C 1
ATOM 1049 O O . VAL A 1 136 ? -19.950 -1.625 21.265 1.00 82.44 136 VAL A O 1
ATOM 1052 N N . GLU A 1 137 ? -19.126 -0.412 19.568 1.00 74.94 137 GLU A N 1
ATOM 1053 C CA . GLU A 1 137 ? -19.068 0.867 20.294 1.00 74.94 137 GLU A CA 1
ATOM 1054 C C . GLU A 1 137 ? -20.453 1.518 20.547 1.00 74.94 137 GLU A C 1
ATOM 1056 O O . GLU A 1 137 ? -20.525 2.470 21.327 1.00 74.94 137 GLU A O 1
ATOM 1061 N N . VAL A 1 138 ? -21.532 1.044 19.898 1.00 53.59 138 VAL A N 1
ATOM 1062 C CA . VAL A 1 138 ? -22.904 1.614 19.965 1.00 53.59 138 VAL A CA 1
ATOM 1063 C C . VAL A 1 138 ? -23.751 1.015 21.084 1.00 53.59 138 VAL A C 1
ATOM 1065 O O . VAL A 1 138 ? -23.809 -0.229 21.196 1.00 53.59 138 VAL A O 1
#

pLDDT: mean 84.52, std 18.45, range [33.91, 98.56]